Protein AF-A0A7X8W8H3-F1 (afdb_monomer)

Nearest PDB structures (foldseek):
  4fwi-assembly1_B  TM=8.208E-01  e=2.089E-03  Caldanaerobacter subterraneus subsp. tengcongensis MB4

Radius of gyration: 13.05 Å; Cα contacts (8 Å, |Δi|>4): 103; chains: 1; bounding box: 27×30×28 Å

Sequence (80 aa):
ADAKDFKKGRNALRHPYSKAFIDALPQNDFEPIAGSQPYAGNLPTGCLFADRCPMRTEACSGEIKMRKLRDGEVLCVNAT

Secondary structure (DSSP, 8-state):
--HHHHHT-GGG--SHHHHHHHHTSTTTT--PPSS-PPPTTSPPSS-TTGGG-TT--GGGGSPPPPEEETTEEE--TT--

Solvent-accessible surface area (backbone atoms only — not comparable to full-atom values): 5133 Å² total; per-residue (Å²): 122,62,77,68,32,65,76,67,33,58,86,59,36,44,46,66,68,59,29,48,54,52,36,37,33,80,91,61,71,47,45,78,75,73,83,77,83,69,54,86,94,62,68,68,68,43,45,81,54,39,95,64,40,96,75,59,53,80,72,40,57,40,90,70,59,82,38,82,53,96,96,41,65,44,76,50,94,79,52,92

Mean predicted aligned error: 2.83 Å

Structure (mmCIF, N/CA/C/O backbone):
data_AF-A0A7X8W8H3-F1
#
_entry.id   AF-A0A7X8W8H3-F1
#
loop_
_atom_site.group_PDB
_atom_site.id
_atom_site.type_symbol
_atom_site.label_atom_id
_atom_site.label_alt_id
_atom_site.label_comp_id
_atom_site.label_asym_id
_atom_site.label_entity_id
_atom_site.label_seq_id
_atom_site.pdbx_PDB_ins_code
_atom_site.Cartn_x
_atom_site.Cartn_y
_atom_site.Cartn_z
_atom_site.occupancy
_atom_site.B_iso_or_equiv
_atom_site.auth_seq_id
_atom_site.auth_comp_id
_atom_site.auth_asym_id
_atom_site.auth_atom_id
_atom_site.pdbx_PDB_model_num
ATOM 1 N N . ALA A 1 1 ? -2.689 -9.233 5.114 1.00 76.06 1 ALA A N 1
ATOM 2 C CA . ALA A 1 1 ? -2.914 -10.273 4.086 1.00 76.06 1 ALA A CA 1
ATOM 3 C C . ALA A 1 1 ? -2.211 -11.536 4.545 1.00 76.06 1 ALA A C 1
ATOM 5 O O . ALA A 1 1 ? -1.164 -11.420 5.171 1.00 76.06 1 ALA A O 1
ATOM 6 N N . ASP A 1 2 ? -2.788 -12.704 4.282 1.00 88.81 2 ASP A N 1
ATOM 7 C CA . ASP A 1 2 ? -2.139 -13.978 4.594 1.00 88.81 2 ASP A CA 1
ATOM 8 C C . ASP A 1 2 ? -0.937 -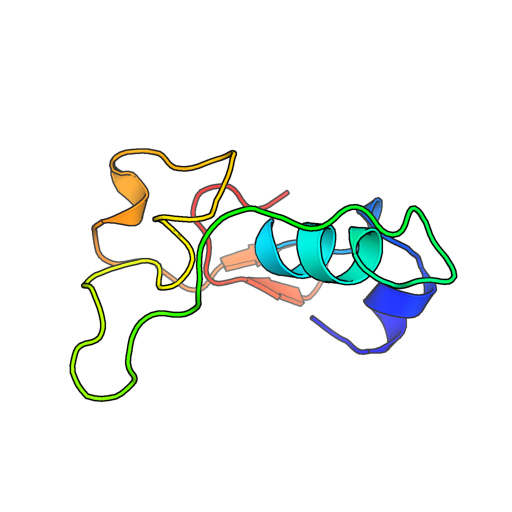14.178 3.652 1.00 88.81 2 ASP A C 1
ATOM 10 O O . ASP A 1 2 ? -0.984 -13.766 2.490 1.00 88.81 2 ASP A O 1
ATOM 14 N N . ALA A 1 3 ? 0.143 -14.803 4.128 1.00 90.31 3 ALA A N 1
ATOM 15 C CA . ALA A 1 3 ? 1.334 -15.068 3.320 1.00 90.31 3 ALA A CA 1
ATOM 16 C C . ALA A 1 3 ? 1.013 -15.859 2.035 1.00 90.31 3 ALA A C 1
ATOM 18 O O . ALA A 1 3 ? 1.657 -15.661 1.003 1.00 90.31 3 ALA A O 1
ATOM 19 N N . LYS A 1 4 ? -0.018 -16.715 2.059 1.00 93.25 4 LYS A N 1
ATOM 20 C CA . LYS A 1 4 ? -0.474 -17.459 0.876 1.00 93.25 4 LYS A CA 1
ATOM 21 C C . LYS A 1 4 ? -1.006 -16.557 -0.239 1.00 93.25 4 LYS A C 1
ATOM 23 O O . LYS A 1 4 ? -0.924 -16.940 -1.402 1.00 93.25 4 LYS A O 1
ATOM 28 N N . ASP A 1 5 ? -1.523 -15.371 0.087 1.00 94.31 5 ASP A N 1
ATOM 29 C CA . ASP A 1 5 ? -2.085 -14.453 -0.908 1.00 94.31 5 ASP A CA 1
ATOM 30 C C . ASP A 1 5 ? -0.977 -13.853 -1.784 1.00 94.31 5 ASP A C 1
ATOM 32 O O . ASP A 1 5 ? -1.170 -13.687 -2.982 1.00 94.31 5 ASP A O 1
ATOM 36 N N . PHE A 1 6 ? 0.221 -13.632 -1.232 1.00 93.56 6 PHE A N 1
ATOM 37 C CA . PHE A 1 6 ? 1.378 -13.180 -2.013 1.00 93.56 6 PHE A CA 1
ATOM 38 C C . PHE A 1 6 ? 1.831 -14.228 -3.034 1.00 93.56 6 PHE A C 1
ATOM 40 O O . PHE A 1 6 ? 2.203 -13.874 -4.148 1.00 93.56 6 PHE A O 1
ATOM 47 N N . LYS A 1 7 ? 1.726 -15.522 -2.701 1.00 93.00 7 LYS A N 1
ATOM 48 C CA . LYS A 1 7 ? 2.032 -16.620 -3.637 1.00 93.00 7 LYS A CA 1
ATOM 49 C C . LYS A 1 7 ? 1.015 -16.739 -4.775 1.00 93.00 7 LYS A C 1
ATOM 51 O O . LYS A 1 7 ? 1.356 -17.237 -5.839 1.00 93.00 7 LYS A O 1
ATOM 56 N N . LYS A 1 8 ? -0.227 -16.291 -4.559 1.00 94.12 8 LYS A N 1
ATOM 57 C CA . LYS A 1 8 ? -1.283 -16.253 -5.588 1.00 94.12 8 LYS A CA 1
ATOM 58 C C . LYS A 1 8 ? -1.152 -15.051 -6.535 1.00 94.12 8 LYS A C 1
ATOM 60 O O . LYS A 1 8 ? -1.880 -14.979 -7.521 1.00 94.12 8 LYS A O 1
ATOM 65 N N . GLY A 1 9 ? -0.246 -14.120 -6.238 1.00 92.88 9 GLY A N 1
ATOM 66 C CA . GLY A 1 9 ? 0.057 -12.962 -7.071 1.00 92.88 9 GLY A CA 1
ATOM 67 C C . GLY A 1 9 ? -0.756 -11.709 -6.739 1.00 92.88 9 GLY A C 1
ATOM 68 O O . GLY A 1 9 ? -1.652 -11.699 -5.891 1.00 92.88 9 GLY A O 1
ATOM 69 N N . ARG A 1 10 ? -0.432 -10.624 -7.448 1.00 95.00 10 ARG A N 1
ATOM 70 C CA . ARG A 1 10 ? -0.934 -9.258 -7.227 1.00 95.00 10 ARG A CA 1
ATOM 71 C C . ARG A 1 10 ? -2.446 -9.157 -7.043 1.00 95.00 10 ARG A C 1
ATOM 73 O O . ARG A 1 10 ? -2.920 -8.465 -6.143 1.00 95.00 10 ARG A O 1
ATOM 80 N N . ASN A 1 11 ? -3.216 -9.865 -7.865 1.00 94.56 11 ASN A N 1
ATOM 81 C CA . ASN A 1 11 ? -4.676 -9.774 -7.847 1.00 94.56 11 ASN A CA 1
ATOM 82 C C . ASN A 1 11 ? -5.303 -10.400 -6.592 1.00 94.56 11 ASN A C 1
ATOM 84 O O . ASN A 1 11 ? -6.422 -10.036 -6.235 1.00 94.56 11 ASN A O 1
ATOM 88 N N . ALA A 1 12 ? -4.597 -11.278 -5.876 1.00 95.44 12 ALA A N 1
ATOM 89 C CA . ALA A 1 12 ? -5.049 -11.812 -4.590 1.00 95.44 12 ALA A CA 1
ATOM 90 C C . ALA A 1 12 ? -4.823 -10.832 -3.421 1.00 95.44 12 ALA A C 1
ATOM 92 O O . ALA A 1 12 ? -5.416 -10.987 -2.352 1.00 95.44 12 ALA A O 1
ATOM 93 N N . LEU A 1 13 ? -4.007 -9.792 -3.613 1.00 96.81 13 LEU A N 1
ATOM 94 C CA . LEU A 1 13 ? -3.737 -8.783 -2.595 1.00 96.81 13 LEU A CA 1
ATOM 95 C C . LEU A 1 13 ? -4.839 -7.723 -2.579 1.00 96.81 13 LEU A C 1
ATOM 97 O O . LEU A 1 13 ? -5.324 -7.278 -3.619 1.00 96.81 13 LEU A O 1
ATOM 101 N N . ARG A 1 14 ? -5.248 -7.330 -1.368 1.00 96.94 14 ARG A N 1
ATOM 102 C CA . ARG A 1 14 ? -6.410 -6.453 -1.149 1.00 96.94 14 ARG A CA 1
ATOM 103 C C . ARG A 1 14 ? -6.052 -4.973 -1.173 1.00 96.94 14 ARG A C 1
ATOM 105 O O . ARG A 1 14 ? -6.725 -4.156 -1.793 1.00 96.94 14 ARG A O 1
ATOM 112 N N . HIS A 1 15 ? -4.980 -4.628 -0.467 1.00 97.38 15 HIS A N 1
ATOM 113 C CA . HIS A 1 15 ? -4.572 -3.247 -0.256 1.00 97.38 15 HIS A CA 1
ATOM 114 C C . HIS A 1 15 ? -3.664 -2.758 -1.399 1.00 97.38 15 HIS A C 1
ATOM 116 O O . HIS A 1 15 ? -2.734 -3.488 -1.754 1.00 97.38 15 HIS A O 1
ATOM 122 N N . PRO A 1 16 ? -3.839 -1.521 -1.911 1.00 97.38 16 PRO A N 1
ATOM 123 C CA . PRO A 1 16 ? -2.957 -0.939 -2.929 1.00 97.38 16 PRO A CA 1
ATOM 124 C C . PRO A 1 16 ? -1.467 -1.010 -2.570 1.00 97.38 16 PRO A C 1
ATOM 126 O O . PRO A 1 16 ? -0.668 -1.430 -3.390 1.00 97.38 16 PRO A O 1
ATOM 129 N N . TYR A 1 17 ? -1.099 -0.711 -1.319 1.00 96.81 17 TYR A N 1
ATOM 130 C CA . TYR A 1 17 ? 0.263 -0.923 -0.798 1.00 96.81 17 TYR A CA 1
ATOM 131 C C . TYR A 1 17 ? 0.810 -2.340 -1.028 1.00 96.81 17 TYR A C 1
ATOM 133 O O . TYR A 1 17 ? 1.931 -2.484 -1.491 1.00 96.81 17 TYR A O 1
ATOM 141 N N . SER A 1 18 ? 0.045 -3.394 -0.719 1.00 96.50 18 SER A N 1
ATOM 142 C CA . SER A 1 18 ? 0.529 -4.768 -0.903 1.00 96.50 18 SER A CA 1
ATOM 143 C C . SER A 1 18 ? 0.700 -5.112 -2.383 1.00 96.50 18 SER A C 1
ATOM 145 O O . SER A 1 18 ? 1.638 -5.823 -2.724 1.00 96.50 18 SER A O 1
ATOM 147 N N . LYS A 1 19 ? -0.172 -4.582 -3.252 1.00 96.75 19 LYS A N 1
ATOM 148 C CA . LYS A 1 19 ? -0.019 -4.689 -4.710 1.00 96.75 19 LYS A CA 1
ATOM 149 C C . LYS A 1 19 ? 1.256 -3.980 -5.177 1.00 96.75 19 LYS A C 1
ATOM 151 O O . LYS A 1 19 ? 2.103 -4.612 -5.781 1.00 96.75 19 LYS A O 1
ATOM 156 N N . ALA A 1 20 ? 1.455 -2.729 -4.770 1.00 96.19 20 ALA A N 1
ATOM 157 C CA . ALA A 1 20 ? 2.676 -1.986 -5.076 1.00 96.19 20 ALA A CA 1
ATOM 158 C C . ALA A 1 20 ? 3.942 -2.682 -4.541 1.00 96.19 20 ALA A C 1
ATOM 160 O O . ALA A 1 20 ? 4.975 -2.673 -5.193 1.00 96.19 20 ALA A O 1
ATOM 161 N N . PHE A 1 21 ? 3.871 -3.315 -3.366 1.00 95.44 21 PHE A N 1
ATOM 162 C CA . PHE A 1 21 ? 4.991 -4.075 -2.814 1.00 95.44 21 PHE A CA 1
ATOM 163 C C . PHE A 1 21 ? 5.373 -5.265 -3.696 1.00 95.44 21 PHE A C 1
ATOM 165 O O . PHE A 1 21 ? 6.558 -5.461 -3.933 1.00 95.44 21 PHE A O 1
ATOM 172 N N . ILE A 1 22 ? 4.400 -6.061 -4.160 1.00 96.12 22 ILE A N 1
ATOM 173 C CA . ILE A 1 22 ? 4.707 -7.209 -5.020 1.00 96.12 22 ILE A CA 1
ATOM 174 C C . ILE A 1 22 ? 5.196 -6.745 -6.399 1.00 96.12 22 ILE A C 1
ATOM 176 O O . ILE A 1 22 ? 6.163 -7.317 -6.890 1.00 96.12 22 ILE A O 1
ATOM 180 N N 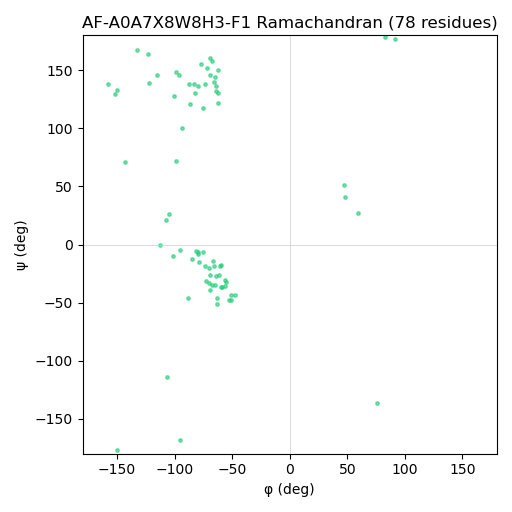. ASP A 1 23 ? 4.611 -5.687 -6.965 1.00 95.94 23 ASP A N 1
ATOM 181 C CA . ASP A 1 23 ? 5.023 -5.103 -8.254 1.00 95.94 23 ASP A CA 1
ATOM 182 C C . ASP A 1 23 ? 6.493 -4.618 -8.199 1.00 95.94 23 ASP A C 1
ATOM 184 O O . ASP A 1 23 ? 7.265 -4.825 -9.134 1.00 95.94 23 ASP A O 1
ATOM 188 N N . ALA A 1 24 ? 6.923 -4.074 -7.054 1.00 96.19 24 ALA A N 1
ATOM 189 C C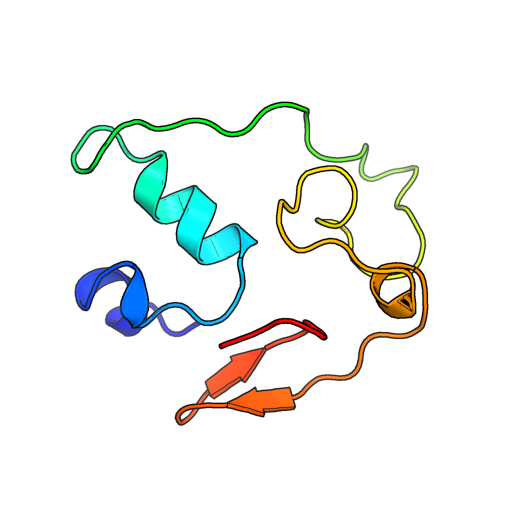A . ALA A 1 24 ? 8.281 -3.574 -6.833 1.00 96.19 24 ALA A CA 1
ATOM 190 C C . ALA A 1 24 ? 9.353 -4.661 -6.616 1.00 96.19 24 ALA A C 1
ATOM 192 O O . ALA A 1 24 ? 10.535 -4.334 -6.494 1.00 96.19 24 ALA A O 1
ATOM 193 N N . LEU A 1 25 ? 8.988 -5.944 -6.515 1.00 95.25 25 LEU A N 1
ATOM 194 C CA . LEU A 1 25 ? 9.975 -7.008 -6.320 1.00 95.25 25 LEU A CA 1
ATOM 195 C C . LEU A 1 25 ? 10.759 -7.275 -7.620 1.00 95.25 25 LEU A C 1
ATOM 197 O O . LEU A 1 25 ? 10.139 -7.365 -8.680 1.00 95.25 25 LEU A O 1
ATOM 201 N N . PRO A 1 26 ? 12.091 -7.485 -7.559 1.00 96.31 26 PRO A N 1
ATOM 202 C CA . PRO A 1 26 ? 12.921 -7.710 -8.748 1.00 96.31 26 PRO A CA 1
ATOM 203 C C . PRO A 1 26 ? 12.477 -8.872 -9.643 1.00 96.31 26 PRO A C 1
ATOM 205 O O . PRO A 1 26 ? 12.680 -8.831 -10.849 1.00 96.31 26 PRO A O 1
ATOM 208 N N . GLN A 1 27 ? 11.895 -9.920 -9.058 1.00 94.19 27 GLN A N 1
ATOM 209 C CA . GLN A 1 27 ? 11.424 -11.102 -9.785 1.00 94.19 27 GLN A CA 1
ATOM 210 C C . GLN A 1 27 ? 10.065 -10.925 -10.479 1.00 94.19 27 GLN A C 1
ATOM 212 O O . GLN A 1 27 ? 9.613 -11.851 -11.147 1.00 94.19 27 GLN A O 1
ATOM 217 N N . ASN A 1 28 ? 9.398 -9.793 -10.258 1.00 92.38 28 ASN A N 1
ATOM 218 C CA . ASN A 1 28 ? 8.138 -9.454 -10.905 1.00 92.38 28 ASN A CA 1
ATOM 219 C C . ASN A 1 28 ? 8.428 -8.366 -11.948 1.00 92.38 28 ASN A C 1
ATOM 221 O O . ASN A 1 28 ? 9.174 -8.625 -12.887 1.00 92.38 28 ASN A O 1
ATOM 225 N N . ASP A 1 29 ? 7.906 -7.155 -11.760 1.00 92.50 29 ASP A N 1
ATOM 226 C CA . ASP A 1 29 ? 8.045 -6.060 -12.727 1.00 92.50 29 ASP A CA 1
ATOM 227 C C . ASP A 1 29 ? 9.117 -5.036 -12.318 1.00 92.50 29 ASP A C 1
ATOM 229 O O . ASP A 1 29 ? 9.490 -4.170 -13.108 1.00 92.50 29 ASP A O 1
ATOM 233 N N . PHE A 1 30 ? 9.627 -5.144 -11.083 1.00 96.12 30 PHE A N 1
ATOM 234 C CA . PHE A 1 30 ? 10.558 -4.197 -10.468 1.00 96.12 30 PHE A CA 1
ATOM 235 C C . PHE A 1 30 ? 10.094 -2.739 -10.622 1.00 96.12 30 PHE A C 1
ATOM 237 O O . PHE A 1 30 ? 10.892 -1.842 -10.889 1.00 96.12 30 PHE A O 1
ATOM 244 N N . GLU A 1 31 ? 8.788 -2.512 -10.455 1.00 95.94 31 GLU A N 1
ATOM 245 C CA . GLU A 1 31 ? 8.139 -1.211 -10.620 1.00 95.94 31 GLU A CA 1
ATOM 246 C C . GLU A 1 31 ? 8.055 -0.484 -9.262 1.00 95.94 31 GLU A C 1
ATOM 248 O O . GLU A 1 31 ? 7.196 -0.806 -8.433 1.00 95.94 31 GLU A O 1
ATOM 253 N N . PRO A 1 32 ? 8.946 0.485 -8.966 1.00 93.44 32 PRO A N 1
ATOM 254 C CA . PRO A 1 32 ? 8.889 1.224 -7.715 1.00 93.44 32 PRO A CA 1
ATOM 255 C C . PRO A 1 32 ? 7.777 2.277 -7.743 1.00 93.44 32 PRO A C 1
ATOM 257 O O . PRO 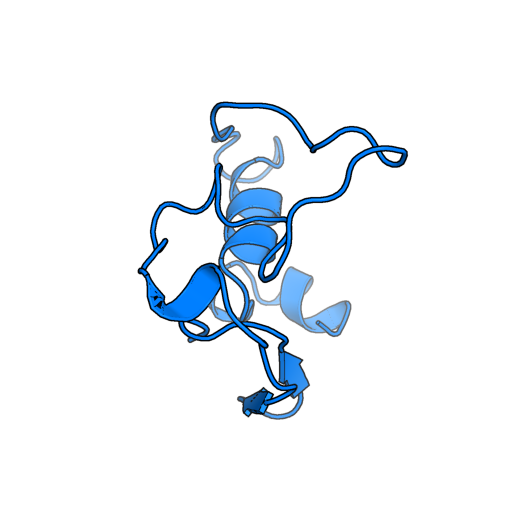A 1 32 ? 7.428 2.833 -8.782 1.00 93.44 32 PRO A O 1
ATOM 260 N N . ILE A 1 33 ? 7.294 2.646 -6.559 1.00 93.94 33 ILE A N 1
ATOM 261 C CA . ILE A 1 33 ? 6.433 3.820 -6.378 1.00 93.94 33 ILE A CA 1
ATOM 262 C C . ILE A 1 33 ? 7.248 5.010 -5.873 1.00 93.94 33 ILE A C 1
ATOM 264 O O . ILE A 1 33 ? 8.206 4.848 -5.116 1.00 93.94 33 ILE A O 1
ATOM 268 N N . ALA A 1 34 ? 6.839 6.216 -6.258 1.00 93.19 34 ALA A N 1
ATOM 269 C CA . ALA A 1 34 ? 7.466 7.445 -5.790 1.00 93.19 34 ALA A CA 1
ATOM 270 C C . ALA A 1 34 ? 7.194 7.720 -4.296 1.00 93.19 34 ALA A C 1
ATOM 272 O O . ALA A 1 34 ? 6.227 7.236 -3.699 1.00 93.19 34 ALA A O 1
ATOM 273 N N . GLY A 1 35 ? 8.041 8.570 -3.712 1.00 92.38 35 GLY A N 1
ATOM 274 C CA . GLY A 1 35 ? 7.929 9.022 -2.327 1.00 92.38 35 GLY A CA 1
ATOM 275 C C . GLY A 1 35 ? 8.530 8.056 -1.303 1.00 92.38 35 GLY A C 1
ATOM 276 O O . GLY A 1 35 ? 9.033 6.983 -1.625 1.00 92.38 35 GLY A O 1
ATOM 277 N N . SER A 1 36 ? 8.473 8.450 -0.035 1.00 91.62 36 SER A N 1
ATOM 278 C CA . SER A 1 36 ? 9.039 7.711 1.096 1.00 91.62 36 SER A CA 1
ATOM 279 C C . SER A 1 36 ? 7.976 7.390 2.149 1.00 91.62 36 SER A C 1
ATOM 281 O O . SER A 1 36 ? 6.871 7.936 2.143 1.00 91.62 36 SER A O 1
ATOM 283 N N . GLN A 1 37 ? 8.277 6.448 3.046 1.00 90.25 37 GLN A N 1
ATOM 284 C CA . GLN A 1 37 ? 7.432 6.245 4.222 1.00 90.25 37 GLN A CA 1
ATOM 285 C C . GLN A 1 37 ? 7.479 7.481 5.132 1.00 90.25 37 GLN A C 1
ATOM 287 O O . GLN A 1 37 ? 8.544 8.089 5.265 1.00 90.25 37 GLN A O 1
ATOM 292 N N . PRO A 1 38 ? 6.350 7.838 5.773 1.00 91.75 38 PRO A N 1
ATOM 293 C CA . PRO A 1 38 ? 6.337 8.920 6.743 1.00 91.75 38 PRO A CA 1
ATOM 294 C C . PRO A 1 38 ? 7.254 8.587 7.921 1.00 91.75 38 PRO A C 1
ATOM 296 O O . PRO A 1 38 ? 7.434 7.422 8.289 1.00 91.75 38 PRO A O 1
ATOM 299 N N . TYR A 1 39 ? 7.819 9.625 8.528 1.00 93.06 39 TYR A N 1
ATOM 300 C CA . TYR A 1 39 ? 8.618 9.474 9.735 1.00 93.06 39 TYR A CA 1
ATOM 301 C C . TYR A 1 39 ? 7.749 8.955 10.887 1.00 93.06 39 TYR A C 1
ATOM 303 O O . TYR A 1 39 ? 6.684 9.501 11.162 1.00 93.06 39 TYR A O 1
ATOM 311 N N . ALA A 1 40 ? 8.218 7.926 11.596 1.00 91.81 40 ALA A N 1
ATOM 312 C CA . ALA A 1 40 ? 7.441 7.272 12.652 1.00 91.81 40 ALA A CA 1
ATOM 313 C C . ALA A 1 40 ? 7.063 8.207 13.818 1.00 91.81 40 ALA A C 1
ATOM 315 O O . ALA A 1 40 ? 6.050 7.980 14.472 1.00 91.81 40 ALA A O 1
ATOM 316 N N . GLY A 1 41 ? 7.844 9.267 14.066 1.00 95.38 41 GLY A N 1
ATOM 317 C CA . GLY A 1 41 ? 7.530 10.277 15.083 1.00 95.38 41 GLY A CA 1
ATOM 318 C C . GLY A 1 41 ? 6.521 11.343 14.639 1.00 95.38 41 GLY A C 1
ATOM 319 O O . GLY A 1 41 ? 6.137 12.173 15.454 1.00 95.38 41 GLY A O 1
ATOM 320 N N . ASN A 1 42 ? 6.106 11.347 13.369 1.00 90.94 42 ASN A N 1
ATOM 321 C CA . ASN A 1 42 ? 5.120 12.282 12.827 1.00 90.94 42 ASN A CA 1
ATOM 322 C C . ASN A 1 42 ? 4.222 11.570 11.804 1.00 90.94 42 ASN A C 1
ATOM 324 O O . ASN A 1 42 ? 4.357 11.752 10.591 1.00 90.94 42 ASN A O 1
ATOM 328 N N . LEU A 1 43 ? 3.349 10.693 12.302 1.00 91.12 43 LEU A N 1
ATOM 329 C CA . LEU A 1 43 ? 2.432 9.938 11.453 1.00 91.12 43 LEU A CA 1
ATOM 330 C C . LEU A 1 43 ? 1.225 10.798 11.045 1.00 91.12 43 LEU A C 1
ATOM 332 O O . LEU A 1 43 ? 0.645 11.472 11.899 1.00 91.12 43 LEU A O 1
ATOM 336 N N . PRO A 1 44 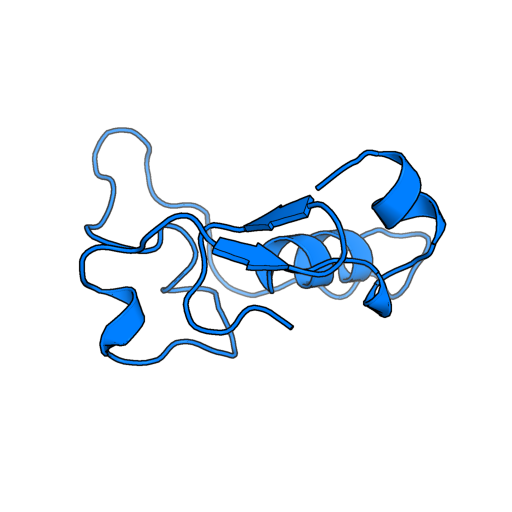? 0.807 10.751 9.766 1.00 89.62 44 PRO A N 1
ATOM 337 C CA . PRO A 1 44 ? -0.401 11.431 9.319 1.00 89.62 44 PRO A CA 1
ATOM 338 C C . PRO A 1 44 ? -1.654 10.787 9.923 1.00 89.62 44 PRO A C 1
ATOM 340 O O . PRO A 1 44 ? -1.664 9.605 10.279 1.00 89.62 44 PRO A O 1
ATOM 343 N N . THR A 1 45 ? -2.744 11.552 9.982 1.00 91.94 45 THR A N 1
ATOM 344 C CA . THR A 1 45 ? -4.068 11.001 10.289 1.00 91.94 45 THR A CA 1
ATOM 345 C C . THR A 1 45 ? -4.605 10.188 9.108 1.00 91.94 45 THR A C 1
ATOM 347 O O . THR A 1 45 ? -4.290 10.452 7.947 1.00 91.94 45 THR A O 1
ATOM 350 N N . GLY A 1 46 ? -5.442 9.192 9.398 1.00 94.81 46 GLY A N 1
ATOM 351 C CA . GLY A 1 46 ? -6.034 8.323 8.380 1.00 94.81 46 GLY A CA 1
ATOM 352 C C . GLY A 1 46 ? -5.059 7.284 7.814 1.00 94.81 46 GLY A C 1
ATOM 353 O O . GLY A 1 46 ? -4.360 6.595 8.556 1.00 94.81 46 GLY A O 1
ATOM 354 N N . CYS A 1 47 ? -5.053 7.099 6.491 1.00 96.25 47 CYS A N 1
ATOM 355 C CA . CYS A 1 47 ? -4.220 6.097 5.821 1.00 96.25 47 CYS A CA 1
ATOM 356 C C . CYS A 1 47 ? -2.748 6.523 5.751 1.00 96.25 47 CYS A C 1
ATOM 358 O O . CYS A 1 47 ? -2.396 7.423 4.991 1.00 96.25 47 CYS A O 1
ATOM 360 N N . LEU A 1 48 ? -1.857 5.761 6.391 1.00 95.12 48 LEU A N 1
ATOM 361 C CA . LEU A 1 48 ? -0.399 5.966 6.319 1.00 95.12 48 LEU A CA 1
ATOM 362 C C . LEU A 1 48 ? 0.189 5.837 4.903 1.00 95.12 48 LEU A C 1
ATOM 364 O O . LEU A 1 48 ? 1.315 6.257 4.645 1.00 95.12 48 LEU A O 1
ATOM 368 N N . PHE A 1 49 ? -0.547 5.207 3.987 1.00 96.50 49 PHE A N 1
ATOM 369 C CA . PHE A 1 49 ? -0.146 5.045 2.593 1.00 96.50 49 PHE A CA 1
ATOM 370 C C . PHE A 1 49 ? -0.731 6.124 1.670 1.00 96.50 49 PHE A C 1
ATOM 372 O O . PHE A 1 49 ? -0.395 6.131 0.492 1.00 96.50 49 PHE A O 1
ATOM 379 N N . ALA A 1 50 ? -1.590 7.028 2.164 1.00 95.75 50 ALA A N 1
ATOM 380 C CA . ALA A 1 50 ? -2.350 7.966 1.332 1.00 95.75 50 ALA A CA 1
ATOM 381 C C . ALA A 1 50 ? -1.472 8.771 0.368 1.00 95.75 50 ALA A C 1
ATOM 383 O O . ALA A 1 50 ? -1.774 8.804 -0.821 1.00 95.75 50 ALA A O 1
ATOM 384 N N . ASP A 1 51 ? -0.372 9.353 0.849 1.00 94.12 51 ASP A N 1
ATOM 385 C CA . ASP A 1 51 ? 0.500 10.219 0.041 1.00 94.12 51 ASP A CA 1
ATO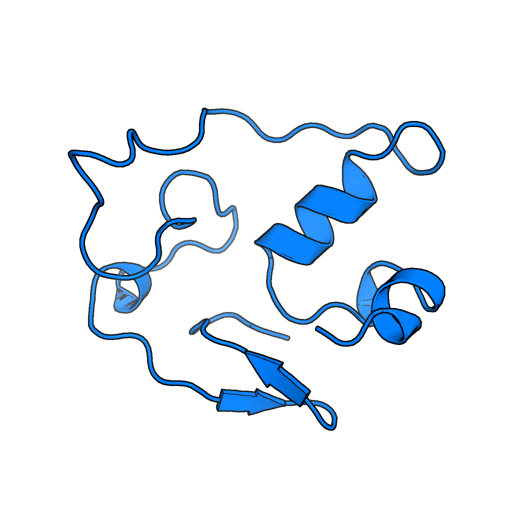M 386 C C . ASP A 1 51 ? 1.215 9.488 -1.102 1.00 94.12 51 ASP A C 1
ATOM 388 O O . ASP A 1 51 ? 1.652 10.120 -2.058 1.00 94.12 51 ASP A O 1
ATOM 392 N N . ARG A 1 52 ? 1.304 8.155 -1.030 1.00 95.94 52 ARG A N 1
ATOM 393 C CA . ARG A 1 52 ? 1.925 7.305 -2.059 1.00 95.94 52 ARG A CA 1
ATOM 394 C C . ARG A 1 52 ? 0.920 6.411 -2.787 1.00 95.94 52 ARG A C 1
ATOM 396 O O . ARG A 1 52 ? 1.305 5.613 -3.636 1.00 95.94 52 ARG A O 1
ATOM 403 N N . CYS A 1 53 ? -0.362 6.487 -2.433 1.00 96.50 53 CYS A N 1
ATOM 404 C CA . CYS A 1 53 ? -1.386 5.608 -2.975 1.00 96.50 53 CYS A CA 1
ATOM 405 C C . CYS A 1 53 ? -1.933 6.180 -4.291 1.00 96.50 53 CYS A C 1
ATOM 407 O O . CYS A 1 53 ? -2.550 7.246 -4.257 1.00 96.50 53 CYS A O 1
ATOM 409 N N . PRO A 1 54 ? -1.842 5.461 -5.427 1.00 94.12 54 PRO A N 1
ATOM 410 C CA . PRO A 1 54 ? -2.435 5.920 -6.688 1.00 94.12 54 PRO A CA 1
ATOM 411 C C . PRO A 1 54 ? -3.972 5.956 -6.644 1.00 94.12 54 PRO A C 1
ATOM 413 O O . PRO A 1 54 ? -4.610 6.564 -7.492 1.00 94.12 54 PRO A O 1
ATOM 416 N N .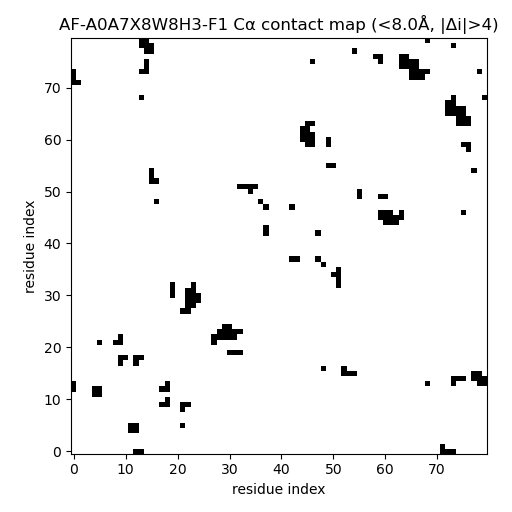 MET A 1 55 ? -4.578 5.311 -5.642 1.00 96.44 55 MET A N 1
ATOM 417 C CA . MET A 1 55 ? -6.024 5.282 -5.410 1.00 96.44 55 MET A CA 1
ATOM 418 C C . MET A 1 55 ? -6.431 6.190 -4.239 1.00 96.44 55 MET A C 1
ATOM 420 O O . MET A 1 55 ? -7.388 5.882 -3.532 1.00 96.44 55 MET A O 1
ATOM 424 N N . ARG A 1 56 ? -5.671 7.247 -3.925 1.00 96.19 56 ARG A N 1
ATOM 425 C CA . ARG A 1 56 ? -6.026 8.172 -2.838 1.00 96.19 56 ARG A CA 1
ATOM 426 C C . ARG A 1 56 ? -7.339 8.895 -3.155 1.00 96.19 56 ARG A C 1
ATOM 428 O O . ARG A 1 56 ? -7.531 9.407 -4.249 1.00 96.19 56 ARG A O 1
ATOM 435 N N . THR A 1 57 ? -8.200 8.993 -2.151 1.00 96.50 57 THR A N 1
ATOM 436 C CA . THR A 1 57 ? -9.426 9.803 -2.157 1.00 96.50 57 THR A CA 1
ATOM 437 C C . THR A 1 57 ? -9.502 10.613 -0.863 1.00 96.50 57 THR A C 1
ATOM 439 O O . THR A 1 57 ? -8.785 10.305 0.089 1.00 96.50 57 THR A O 1
ATOM 442 N N . GLU A 1 58 ? -10.400 11.595 -0.772 1.00 95.81 58 GLU A N 1
ATOM 443 C CA . GLU A 1 58 ? -10.598 12.392 0.455 1.00 95.81 58 GLU A CA 1
ATOM 444 C C . GLU A 1 58 ? -10.930 11.525 1.680 1.00 95.81 58 GLU A C 1
ATOM 446 O O . GLU A 1 58 ? -10.414 11.755 2.772 1.00 95.81 58 GLU A O 1
ATOM 451 N N . ALA A 1 59 ? -11.687 10.440 1.477 1.00 95.56 59 ALA A N 1
ATOM 452 C CA . ALA A 1 59 ? -12.015 9.467 2.521 1.00 95.56 59 ALA A CA 1
ATOM 453 C C . ALA A 1 59 ? -10.785 8.786 3.162 1.00 95.56 59 ALA A C 1
ATOM 455 O O . ALA A 1 59 ? -10.897 8.214 4.242 1.00 95.56 59 ALA A O 1
ATOM 456 N N . CYS A 1 60 ? -9.606 8.840 2.529 1.00 96.69 60 CYS A N 1
ATOM 457 C CA . CYS A 1 60 ? -8.375 8.277 3.087 1.00 96.69 60 CYS A CA 1
ATOM 458 C C . CYS A 1 60 ? -7.801 9.102 4.247 1.00 96.69 60 CYS A C 1
ATOM 460 O O . CYS A 1 60 ? -6.972 8.574 4.985 1.00 96.69 60 CYS A O 1
ATOM 462 N N . SER A 1 61 ? -8.197 10.370 4.392 1.00 94.62 61 SER A N 1
ATOM 463 C CA . SER A 1 61 ? -7.690 11.273 5.436 1.00 94.62 61 SER A CA 1
ATOM 464 C C . SER A 1 61 ? -8.438 11.134 6.770 1.00 94.62 61 SER A C 1
ATOM 466 O O . SER A 1 61 ? -7.992 11.672 7.782 1.00 94.62 61 SER A O 1
ATOM 468 N N . GLY A 1 62 ? -9.585 10.444 6.767 1.00 92.44 62 GLY A N 1
ATOM 469 C CA . GLY A 1 62 ? -10.444 10.240 7.934 1.00 92.44 62 GLY A CA 1
ATOM 470 C C . GLY A 1 62 ? -10.197 8.916 8.660 1.00 92.44 62 GLY A C 1
ATOM 471 O O . GLY A 1 62 ? -9.232 8.201 8.393 1.00 92.44 62 GLY A O 1
ATOM 472 N N . GLU A 1 63 ? -11.103 8.570 9.578 1.00 93.69 63 GLU A N 1
ATOM 473 C CA . GLU A 1 63 ? -11.099 7.265 10.243 1.00 93.69 63 GLU A CA 1
ATOM 474 C C . GLU A 1 63 ? -11.309 6.146 9.212 1.00 93.69 63 GLU A C 1
ATOM 476 O O . GLU A 1 63 ? -12.327 6.092 8.518 1.00 93.69 63 GLU A O 1
ATOM 481 N N . ILE A 1 64 ? -10.354 5.219 9.132 1.00 95.44 64 ILE A N 1
ATOM 482 C CA . ILE A 1 64 ? -10.481 4.029 8.294 1.00 95.44 64 ILE A CA 1
ATOM 483 C C . ILE A 1 64 ? -10.870 2.859 9.176 1.00 95.44 64 ILE A C 1
ATOM 485 O O . ILE A 1 64 ? -10.211 2.567 10.169 1.00 95.44 64 ILE A O 1
ATOM 489 N N . LYS A 1 65 ? -11.933 2.163 8.779 1.00 95.25 65 LYS A N 1
ATOM 490 C CA . LYS A 1 65 ? -12.435 0.995 9.499 1.00 95.25 65 LYS A CA 1
ATOM 491 C C . LYS A 1 65 ? -11.904 -0.291 8.896 1.00 95.25 65 LYS A C 1
ATOM 493 O O . LYS A 1 65 ? -11.725 -0.407 7.680 1.00 95.25 65 LYS A O 1
ATOM 498 N N . MET A 1 66 ? -11.670 -1.270 9.763 1.00 96.12 66 MET A N 1
ATOM 499 C CA . MET A 1 66 ? -11.334 -2.624 9.351 1.00 96.12 66 MET A CA 1
ATOM 500 C C . MET A 1 66 ? -12.497 -3.216 8.554 1.00 96.12 66 MET A C 1
ATOM 502 O O . MET A 1 66 ? -13.649 -3.151 8.979 1.00 96.12 66 MET A O 1
ATOM 506 N N . ARG A 1 67 ? -12.200 -3.790 7.387 1.00 95.31 67 ARG A N 1
ATOM 507 C CA . ARG A 1 67 ? -13.193 -4.419 6.510 1.00 95.31 67 ARG A CA 1
ATOM 508 C C . ARG A 1 67 ? -12.828 -5.872 6.263 1.00 95.31 67 ARG A C 1
ATOM 510 O O . ARG A 1 67 ? -11.665 -6.171 5.997 1.00 95.31 67 ARG A O 1
ATOM 517 N N . LYS A 1 68 ? -13.831 -6.752 6.269 1.00 96.19 68 LYS A N 1
ATOM 518 C CA . LYS A 1 68 ? -13.699 -8.118 5.752 1.00 96.19 68 LYS A CA 1
ATOM 519 C C . LYS A 1 68 ? -13.864 -8.105 4.235 1.00 96.19 68 LYS A C 1
ATOM 521 O O . LYS A 1 68 ? -14.810 -7.516 3.720 1.00 96.19 68 LYS A O 1
ATOM 526 N N . LEU A 1 69 ? -12.938 -8.733 3.524 1.00 95.06 69 LEU A N 1
ATOM 527 C CA . LEU A 1 69 ? -12.921 -8.813 2.068 1.00 95.06 69 LEU A CA 1
ATOM 528 C C . LEU A 1 69 ? -12.218 -10.101 1.644 1.00 95.06 69 LEU A C 1
ATOM 530 O O . LEU A 1 69 ? -11.102 -10.346 2.092 1.00 95.06 69 LEU A O 1
ATOM 534 N N . ARG A 1 70 ? -12.834 -10.904 0.766 1.00 92.88 70 ARG A N 1
ATOM 535 C CA . ARG A 1 70 ? -12.227 -12.117 0.177 1.00 92.88 70 ARG A CA 1
ATOM 536 C C . ARG A 1 70 ? -11.555 -13.019 1.228 1.00 92.88 70 ARG A C 1
ATOM 538 O O . ARG A 1 70 ? -10.364 -13.293 1.123 1.00 92.88 70 ARG A O 1
ATOM 545 N N . ASP A 1 71 ? -12.278 -13.361 2.295 1.00 90.69 71 ASP A N 1
ATOM 546 C CA . ASP A 1 71 ? -11.801 -14.197 3.417 1.00 90.69 71 ASP A CA 1
ATOM 547 C C . ASP A 1 71 ? -10.579 -13.655 4.181 1.00 90.69 71 ASP A C 1
ATOM 549 O O . ASP A 1 71 ? -9.791 -14.403 4.756 1.00 90.69 71 ASP A O 1
ATOM 553 N N . GLY A 1 72 ? -10.396 -12.335 4.189 1.00 92.56 72 GLY A N 1
ATOM 554 C CA . GLY A 1 72 ? -9.374 -11.673 4.993 1.00 92.56 72 GLY A CA 1
ATOM 555 C C . GLY A 1 72 ? -9.796 -10.274 5.411 1.00 92.56 72 GLY A C 1
ATOM 556 O O . GLY A 1 72 ? -10.904 -9.829 5.120 1.00 92.56 72 GLY A O 1
ATOM 557 N N . GLU A 1 73 ? -8.895 -9.572 6.087 1.00 95.31 73 GLU A N 1
ATOM 558 C CA . GLU A 1 73 ? -9.152 -8.235 6.614 1.00 95.31 73 GLU A CA 1
ATOM 559 C C . GLU A 1 73 ? -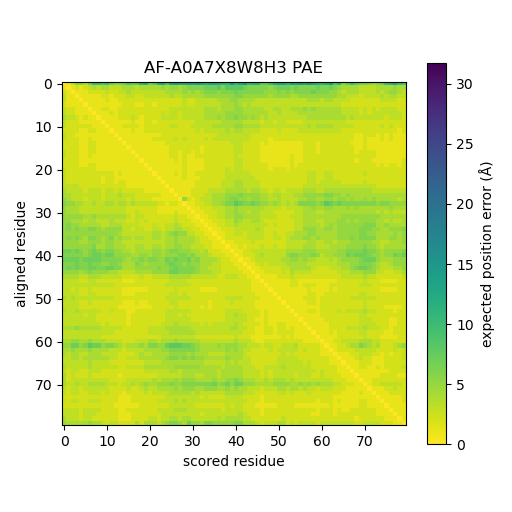8.257 -7.192 5.944 1.00 95.31 73 GLU A C 1
ATOM 561 O O . GLU A 1 73 ? -7.118 -7.469 5.545 1.00 95.31 73 GLU A O 1
ATOM 566 N N . VAL A 1 74 ? -8.791 -5.983 5.772 1.00 97.00 74 VAL A N 1
ATOM 567 C CA . VAL A 1 74 ? -8.088 -4.870 5.132 1.00 97.00 74 VAL A CA 1
ATOM 568 C C . VAL A 1 74 ? -8.537 -3.517 5.683 1.00 97.00 74 VAL A C 1
ATOM 570 O O . VAL A 1 74 ? -9.729 -3.257 5.841 1.00 97.00 74 VAL A O 1
ATOM 573 N N . LEU A 1 75 ? -7.565 -2.657 5.998 1.00 96.31 75 LEU A N 1
ATOM 574 C CA . LEU A 1 75 ? -7.779 -1.301 6.507 1.00 96.31 75 LEU A CA 1
ATOM 575 C C . LEU A 1 75 ? -7.636 -0.304 5.353 1.00 96.31 75 LEU A C 1
ATOM 577 O O . LEU A 1 75 ? -6.616 0.363 5.217 1.00 96.31 75 LEU A O 1
ATOM 581 N N . CYS A 1 76 ? -8.610 -0.272 4.446 1.00 97.38 76 CYS A N 1
ATOM 582 C CA . CYS A 1 76 ? -8.567 0.611 3.280 1.00 97.38 76 CYS A CA 1
ATOM 583 C C . CYS A 1 76 ? -9.961 0.855 2.721 1.00 97.38 76 CYS A C 1
ATOM 585 O O . CYS A 1 76 ? -10.755 -0.077 2.577 1.00 97.38 76 CYS A O 1
ATOM 587 N N . VAL A 1 77 ? -10.240 2.101 2.350 1.00 96.75 77 VAL A N 1
ATOM 588 C CA . VAL A 1 77 ? -11.502 2.499 1.713 1.00 96.75 77 VAL A CA 1
ATOM 589 C C . VAL A 1 77 ? -11.599 2.006 0.261 1.00 96.75 77 VAL A C 1
ATOM 591 O O . VAL A 1 77 ? -12.668 1.581 -0.165 1.00 96.75 77 VAL A O 1
ATOM 594 N N . ASN A 1 78 ? -10.466 1.900 -0.441 1.00 96.75 78 ASN A N 1
ATOM 595 C CA . ASN A 1 78 ? -10.386 1.533 -1.862 1.00 96.75 78 ASN A CA 1
ATOM 596 C C . ASN A 1 78 ? -9.837 0.114 -2.107 1.00 96.75 78 ASN A C 1
ATOM 598 O O . ASN A 1 78 ? -9.327 -0.183 -3.186 1.00 96.75 78 ASN A O 1
ATOM 602 N N . ALA A 1 79 ? -9.900 -0.768 -1.103 1.00 96.25 79 ALA A N 1
ATOM 603 C CA . ALA A 1 79 ? -9.496 -2.160 -1.275 1.00 96.25 79 ALA A CA 1
ATOM 604 C C . ALA A 1 79 ? -10.427 -2.900 -2.243 1.00 96.25 79 ALA A C 1
ATOM 606 O O . ALA A 1 79 ? -11.649 -2.769 -2.171 1.00 96.25 79 ALA A O 1
ATOM 607 N N . THR A 1 80 ? -9.816 -3.731 -3.080 1.00 92.62 80 THR A N 1
ATOM 608 C CA . THR A 1 80 ? -10.464 -4.677 -4.006 1.00 92.62 80 THR A CA 1
ATOM 609 C C . THR A 1 80 ? -10.033 -6.069 -3.633 1.00 92.62 80 THR A C 1
ATOM 611 O O . THR A 1 80 ? -8.835 -6.166 -3.299 1.00 92.62 80 THR A O 1
#

pLDDT: mean 94.35, std 2.91, range [76.06, 97.38]

Foldseek 3Di:
DDPVLVVVPLVSDWDQVVNQVSCCDPVHVVDHFDDDQDDPVDQAAAASCQVGGPPHDPNRRYDFDWDDDPNDIDRD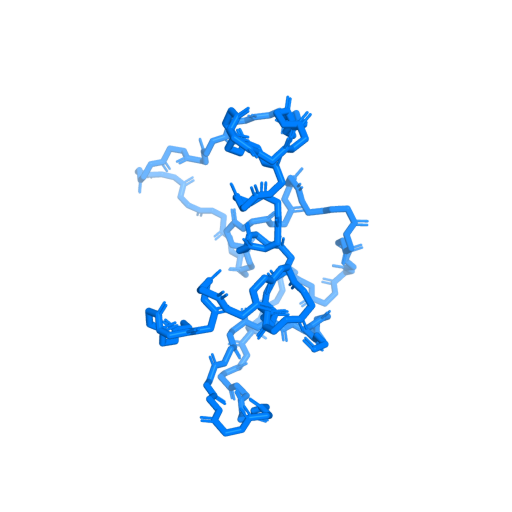PPTD